Protein AF-A0A8T8S8Y5-F1 (afdb_monomer_lite)

Structure (mmCIF, N/CA/C/O backbone):
data_AF-A0A8T8S8Y5-F1
#
_entry.id   AF-A0A8T8S8Y5-F1
#
loop_
_atom_site.group_PDB
_atom_site.id
_atom_site.type_symbol
_atom_site.label_atom_id
_atom_site.label_alt_id
_atom_site.label_comp_id
_atom_site.label_asym_id
_atom_site.label_entity_id
_atom_site.label_seq_id
_atom_site.pdbx_PDB_ins_code
_atom_site.Cartn_x
_atom_site.Cartn_y
_atom_site.Cartn_z
_atom_site.occupancy
_atom_site.B_iso_or_equiv
_atom_site.auth_seq_id
_atom_site.auth_comp_id
_atom_site.auth_asym_id
_atom_site.auth_atom_id
_atom_site.pdbx_PDB_model_num
ATOM 1 N N . MET A 1 1 ? -6.255 -3.798 24.786 1.00 44.12 1 MET A N 1
ATOM 2 C CA . MET A 1 1 ? -5.249 -2.885 24.211 1.00 44.12 1 MET A CA 1
ATOM 3 C C . MET A 1 1 ? -5.581 -2.741 22.744 1.00 44.12 1 MET A C 1
ATOM 5 O O . MET A 1 1 ? -5.754 -3.775 22.108 1.00 44.12 1 MET A O 1
ATOM 9 N N . ALA A 1 2 ? -5.745 -1.518 22.240 1.00 53.91 2 ALA A N 1
ATOM 10 C CA . ALA A 1 2 ? -5.851 -1.301 20.801 1.00 53.91 2 ALA A CA 1
ATOM 11 C C . ALA A 1 2 ? -4.566 -1.832 20.146 1.00 53.91 2 ALA A C 1
ATOM 13 O O . ALA A 1 2 ? -3.467 -1.593 20.657 1.00 53.91 2 ALA A O 1
ATOM 14 N N . LYS A 1 3 ? -4.690 -2.631 19.083 1.00 60.75 3 LYS A N 1
ATOM 15 C CA . LYS A 1 3 ? -3.527 -2.957 18.253 1.00 60.75 3 LYS A CA 1
ATOM 16 C C . LYS A 1 3 ? -3.087 -1.651 17.591 1.00 60.75 3 LYS A C 1
ATOM 18 O O . LYS A 1 3 ? -3.943 -0.932 17.092 1.00 60.75 3 LYS A O 1
ATOM 23 N N . LYS A 1 4 ? -1.782 -1.363 17.571 1.00 81.12 4 LYS A N 1
ATOM 24 C CA . LYS A 1 4 ? -1.243 -0.279 16.735 1.00 81.12 4 LYS A CA 1
ATOM 25 C C . LYS A 1 4 ? -1.718 -0.462 15.292 1.00 81.12 4 LYS A C 1
ATOM 27 O O . LYS A 1 4 ? -1.727 -1.602 14.820 1.00 81.12 4 LYS A O 1
ATOM 32 N N . ILE A 1 5 ? -2.073 0.627 14.617 1.00 83.69 5 ILE A N 1
ATOM 33 C CA . ILE A 1 5 ? -2.592 0.604 13.244 1.00 83.69 5 ILE A CA 1
ATOM 34 C C . ILE A 1 5 ? -1.634 -0.092 12.263 1.00 83.69 5 ILE A C 1
ATOM 36 O O . ILE A 1 5 ? -2.069 -0.868 11.418 1.00 83.69 5 ILE A O 1
ATOM 40 N N . GLU A 1 6 ? -0.325 0.060 12.476 1.00 84.50 6 GLU A N 1
ATOM 41 C CA . GLU A 1 6 ? 0.754 -0.614 11.735 1.00 84.50 6 GLU A CA 1
ATOM 42 C C . GLU A 1 6 ? 0.632 -2.148 11.726 1.00 84.50 6 GLU A C 1
ATOM 44 O O . GLU A 1 6 ? 1.067 -2.799 10.783 1.00 84.50 6 GLU A O 1
ATOM 49 N N . ASN A 1 7 ? 0.037 -2.739 12.771 1.00 87.94 7 ASN A N 1
ATOM 50 C CA . ASN A 1 7 ? -0.171 -4.188 12.880 1.00 87.94 7 ASN A CA 1
ATOM 51 C C . ASN A 1 7 ? -1.494 -4.656 12.258 1.00 87.94 7 ASN A C 1
ATOM 53 O O . ASN A 1 7 ? -1.802 -5.847 12.315 1.00 87.94 7 ASN A O 1
ATOM 57 N N . ARG A 1 8 ? -2.327 -3.723 11.789 1.00 90.88 8 ARG A N 1
ATOM 58 C CA . ARG A 1 8 ? -3.622 -3.999 11.152 1.00 90.88 8 ARG A CA 1
ATOM 59 C C . ARG A 1 8 ? -3.588 -3.695 9.659 1.00 90.88 8 ARG A C 1
ATOM 61 O O . ARG A 1 8 ? -4.409 -4.250 8.941 1.00 90.88 8 ARG A O 1
ATOM 68 N N . ILE A 1 9 ? -2.677 -2.826 9.217 1.00 92.44 9 ILE A N 1
ATOM 69 C CA . ILE A 1 9 ? -2.495 -2.460 7.813 1.00 92.44 9 ILE A CA 1
ATOM 70 C C . ILE A 1 9 ? -1.500 -3.405 7.139 1.00 92.44 9 ILE A C 1
ATOM 72 O O . ILE A 1 9 ? -0.405 -3.648 7.644 1.00 92.44 9 ILE A O 1
ATOM 76 N N . GLU A 1 10 ? -1.877 -3.882 5.959 1.00 95.00 10 GLU A N 1
ATOM 77 C CA . GLU A 1 10 ? -1.054 -4.721 5.093 1.00 95.00 10 GLU A CA 1
ATOM 78 C C . GLU A 1 10 ? -1.075 -4.182 3.659 1.00 95.00 10 GLU A C 1
ATOM 80 O O . GLU A 1 10 ? -2.091 -3.662 3.186 1.00 95.00 10 GLU A O 1
ATOM 85 N N . ILE A 1 11 ? 0.047 -4.339 2.955 1.00 95.00 11 ILE A N 1
ATOM 86 C CA . ILE A 1 11 ? 0.134 -4.117 1.512 1.00 95.00 11 ILE A CA 1
ATOM 87 C C . ILE A 1 11 ? 0.064 -5.479 0.831 1.00 95.00 11 ILE A C 1
ATOM 89 O O . ILE A 1 11 ? 0.815 -6.392 1.155 1.00 95.00 11 ILE A O 1
ATOM 93 N N . THR A 1 12 ? -0.881 -5.621 -0.090 1.00 95.69 12 THR A N 1
ATOM 94 C CA . THR A 1 12 ? -1.199 -6.879 -0.775 1.00 95.69 12 THR A CA 1
ATOM 95 C C . THR A 1 12 ? -1.238 -6.665 -2.282 1.00 95.69 12 THR A C 1
ATOM 97 O O . THR A 1 12 ? -1.362 -5.531 -2.750 1.00 95.69 12 THR A O 1
ATOM 100 N N . ASP A 1 13 ? -1.113 -7.750 -3.051 1.00 94.19 13 ASP A N 1
ATOM 101 C CA . ASP A 1 13 ? -1.141 -7.735 -4.522 1.00 94.19 13 ASP A CA 1
ATOM 102 C C . ASP A 1 13 ? -0.165 -6.721 -5.158 1.00 94.19 13 ASP A C 1
ATOM 104 O O . ASP A 1 13 ? -0.424 -6.191 -6.242 1.00 94.19 13 ASP A O 1
ATOM 108 N N . ALA A 1 14 ? 0.944 -6.432 -4.469 1.00 94.00 14 ALA A N 1
ATOM 109 C CA . ALA A 1 14 ? 1.940 -5.476 -4.920 1.00 94.00 14 ALA A CA 1
ATOM 110 C C . ALA A 1 14 ? 2.677 -6.012 -6.154 1.00 94.00 14 ALA A C 1
ATOM 112 O O . ALA A 1 14 ? 3.112 -7.165 -6.181 1.00 94.00 14 ALA A O 1
ATOM 113 N N . LYS A 1 15 ? 2.807 -5.181 -7.189 1.00 94.12 15 LYS A N 1
ATOM 114 C CA . LYS A 1 15 ? 3.523 -5.535 -8.419 1.00 94.12 15 LYS A CA 1
ATOM 115 C C . LYS A 1 15 ? 4.084 -4.308 -9.121 1.00 94.12 15 LYS A C 1
ATOM 117 O O . LYS A 1 15 ? 3.404 -3.284 -9.221 1.00 94.12 15 LYS A O 1
ATOM 122 N N . PHE A 1 16 ? 5.284 -4.448 -9.675 1.00 92.19 16 PHE A N 1
ATOM 123 C CA . PHE A 1 16 ? 5.812 -3.475 -10.624 1.00 92.19 16 PHE A CA 1
ATOM 124 C C . PHE A 1 16 ? 5.016 -3.536 -11.928 1.00 92.19 16 PHE A C 1
ATOM 126 O O . PHE A 1 16 ? 4.696 -4.614 -12.436 1.00 92.19 16 PHE A O 1
ATOM 133 N N . VAL A 1 17 ? 4.673 -2.365 -12.444 1.00 88.38 17 VAL A N 1
ATOM 134 C CA . VAL A 1 17 ? 3.991 -2.178 -13.715 1.00 88.38 17 VAL A CA 1
ATOM 135 C C . VAL A 1 17 ? 4.870 -1.266 -14.558 1.00 88.38 17 VAL A C 1
ATOM 137 O O . VAL A 1 17 ? 5.124 -0.113 -14.214 1.00 88.38 17 VAL A O 1
ATOM 140 N N . GLU A 1 18 ? 5.362 -1.832 -15.652 1.00 75.44 18 GLU A N 1
ATOM 141 C CA . GLU A 1 18 ? 6.188 -1.146 -16.638 1.00 75.44 18 GLU A CA 1
ATOM 142 C C . GLU A 1 18 ? 5.270 -0.797 -17.824 1.00 75.44 18 GLU A C 1
ATOM 144 O O . GLU A 1 18 ? 5.002 -1.640 -18.684 1.00 75.44 18 GLU A O 1
ATOM 149 N N . ASP A 1 19 ? 4.699 0.412 -17.816 1.00 74.62 19 ASP A N 1
ATOM 150 C CA . ASP A 1 19 ? 3.940 0.981 -18.939 1.00 74.62 19 ASP A CA 1
ATOM 151 C C . ASP A 1 19 ? 4.588 2.291 -19.441 1.00 74.62 19 ASP A C 1
ATOM 153 O O . ASP A 1 19 ? 5.812 2.367 -19.539 1.00 74.62 19 ASP A O 1
ATOM 157 N N . ASP A 1 20 ? 3.804 3.316 -19.791 1.00 76.69 20 ASP A N 1
ATOM 158 C CA . ASP A 1 20 ? 4.320 4.641 -20.150 1.00 76.69 20 ASP A CA 1
ATOM 159 C C . ASP A 1 20 ? 4.995 5.362 -18.957 1.00 76.69 20 ASP A C 1
ATOM 161 O O . ASP A 1 20 ? 5.681 6.370 -19.148 1.00 76.69 20 ASP A O 1
ATOM 165 N N . SER A 1 21 ? 4.808 4.895 -17.715 1.00 79.56 21 SER A N 1
ATOM 166 C CA . SER A 1 21 ? 5.467 5.416 -16.510 1.00 79.56 21 SER A CA 1
ATOM 167 C C . SER A 1 21 ? 5.679 4.315 -15.471 1.00 79.56 21 SER A C 1
ATOM 169 O O . SER A 1 21 ? 4.733 3.651 -15.060 1.00 79.56 21 SER A O 1
ATOM 171 N N . ASN A 1 22 ? 6.910 4.142 -14.985 1.00 88.12 22 ASN A N 1
ATOM 172 C CA . ASN A 1 22 ? 7.206 3.118 -13.984 1.00 88.12 22 ASN A CA 1
ATOM 173 C C . ASN A 1 22 ? 6.408 3.364 -12.696 1.00 88.12 22 ASN A C 1
ATOM 175 O O . ASN A 1 22 ? 6.522 4.414 -12.056 1.00 88.12 22 ASN A O 1
ATOM 179 N N . HIS A 1 23 ? 5.613 2.375 -12.295 1.00 90.25 23 HIS A N 1
ATOM 180 C CA . HIS A 1 23 ? 4.846 2.443 -11.059 1.00 90.25 23 HIS A CA 1
ATOM 181 C C . HIS A 1 23 ? 4.729 1.080 -10.379 1.00 90.25 23 HIS A C 1
ATOM 183 O O . HIS A 1 23 ? 4.883 0.023 -10.992 1.00 90.25 23 HIS A O 1
ATOM 189 N N . ILE A 1 24 ? 4.432 1.102 -9.085 1.00 90.88 24 ILE A N 1
ATOM 190 C CA . ILE A 1 24 ? 4.010 -0.063 -8.317 1.00 90.88 24 ILE A CA 1
ATOM 191 C C . ILE A 1 24 ? 2.508 0.031 -8.073 1.00 90.88 24 ILE A C 1
ATOM 193 O O . ILE A 1 24 ? 2.027 1.003 -7.500 1.00 90.88 24 ILE A O 1
ATOM 197 N N . ALA A 1 25 ? 1.753 -0.974 -8.508 1.00 92.44 25 ALA A N 1
ATOM 198 C CA . ALA A 1 25 ? 0.333 -1.102 -8.192 1.00 92.44 25 ALA A CA 1
ATOM 199 C C . ALA A 1 25 ? 0.164 -2.001 -6.966 1.00 92.44 25 ALA A C 1
ATOM 201 O O . ALA A 1 25 ? 0.819 -3.040 -6.885 1.00 92.44 25 ALA A O 1
ATOM 202 N N . PHE A 1 26 ? -0.713 -1.627 -6.032 1.00 93.62 26 PHE A N 1
ATOM 203 C CA . PHE A 1 26 ? -0.911 -2.373 -4.790 1.00 93.62 26 PHE A CA 1
ATOM 204 C C . PHE A 1 26 ? -2.300 -2.163 -4.168 1.00 93.62 26 PHE A C 1
ATOM 206 O O . PHE A 1 26 ? -3.047 -1.233 -4.487 1.00 93.62 26 PHE A O 1
ATOM 213 N N . ALA A 1 27 ? -2.651 -3.059 -3.251 1.00 94.94 27 ALA A N 1
ATOM 214 C CA . ALA A 1 27 ? -3.856 -3.008 -2.442 1.00 94.94 27 ALA A CA 1
ATOM 215 C C . ALA A 1 27 ? -3.507 -2.765 -0.968 1.00 94.94 27 ALA A C 1
ATOM 217 O O . ALA A 1 27 ? -2.589 -3.377 -0.428 1.00 94.94 27 ALA A O 1
ATOM 218 N N . ILE A 1 28 ? -4.275 -1.900 -0.311 1.00 94.19 28 ILE A N 1
ATOM 219 C CA . ILE A 1 28 ? -4.191 -1.641 1.128 1.00 94.19 28 ILE A CA 1
ATOM 220 C C . ILE A 1 28 ? -5.281 -2.469 1.800 1.00 94.19 28 ILE A C 1
ATOM 222 O O . ILE A 1 28 ? -6.469 -2.303 1.495 1.00 94.19 28 ILE A O 1
ATOM 226 N N . ALA A 1 29 ? -4.883 -3.359 2.702 1.00 95.19 29 ALA A N 1
ATOM 227 C CA . ALA A 1 29 ? -5.779 -4.185 3.493 1.00 95.19 29 ALA A CA 1
ATOM 228 C C . ALA A 1 29 ? -5.742 -3.794 4.972 1.00 95.19 29 ALA A C 1
ATOM 230 O O . ALA A 1 29 ? -4.700 -3.414 5.496 1.00 95.19 29 ALA A O 1
ATOM 231 N N . VAL A 1 30 ? -6.892 -3.900 5.636 1.00 93.88 30 VAL A N 1
ATOM 232 C CA . VAL A 1 30 ? -7.061 -3.720 7.079 1.00 93.88 30 VAL A CA 1
ATOM 233 C C . VAL A 1 30 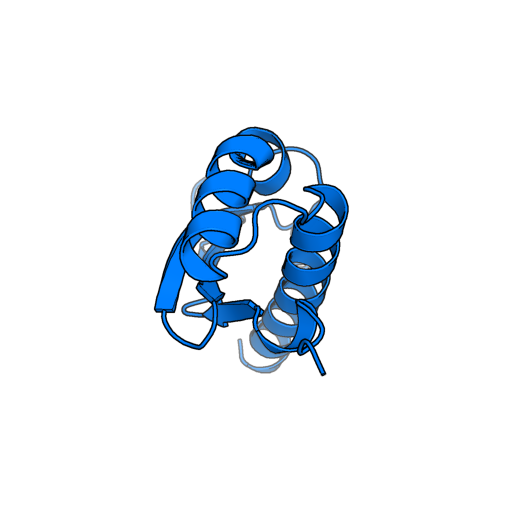? -7.622 -5.015 7.656 1.00 93.88 30 VAL A C 1
ATOM 235 O O . VAL A 1 30 ? -8.684 -5.464 7.227 1.00 93.88 30 VAL A O 1
ATOM 238 N N . ASP A 1 31 ? -6.902 -5.636 8.593 1.00 92.38 31 ASP A N 1
ATOM 239 C CA . ASP A 1 31 ? -7.237 -6.948 9.174 1.00 92.38 31 ASP A CA 1
ATOM 240 C C . ASP A 1 31 ? -7.589 -8.008 8.101 1.00 92.38 31 ASP A C 1
ATOM 242 O O . ASP A 1 31 ? -8.541 -8.780 8.237 1.00 92.38 31 ASP A O 1
ATOM 246 N N . GLY A 1 32 ? -6.827 -8.023 7.001 1.00 91.88 32 GLY A N 1
ATOM 247 C CA . GLY A 1 32 ? -7.000 -8.953 5.881 1.00 91.88 32 GLY A CA 1
ATOM 248 C C . GLY A 1 32 ? -8.115 -8.597 4.887 1.00 91.88 32 GLY A C 1
ATOM 249 O O . GLY A 1 32 ? -8.340 -9.343 3.934 1.00 91.88 32 GLY A O 1
ATOM 250 N N . VAL A 1 33 ? -8.815 -7.471 5.061 1.00 94.00 33 VAL A N 1
ATOM 251 C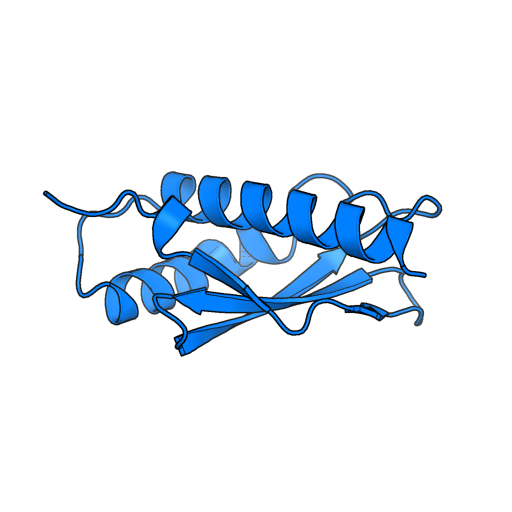 CA . VAL A 1 33 ? -9.839 -6.988 4.120 1.00 94.00 33 VAL A CA 1
ATOM 252 C C . VAL A 1 33 ? -9.283 -5.835 3.297 1.00 94.00 33 VAL A C 1
ATOM 254 O O . VAL A 1 33 ? -8.882 -4.821 3.854 1.00 94.00 33 VAL A O 1
ATOM 257 N N . VAL A 1 34 ? -9.292 -5.948 1.966 1.00 94.38 34 VAL A N 1
ATOM 258 C CA . VAL A 1 34 ? -8.839 -4.852 1.095 1.00 94.38 34 VAL A CA 1
ATOM 259 C C . VAL A 1 34 ? -9.817 -3.680 1.151 1.00 94.38 34 VAL A C 1
ATOM 261 O O . VAL A 1 34 ? -10.971 -3.819 0.744 1.00 94.38 34 VAL A O 1
ATOM 264 N N . VAL A 1 35 ? -9.327 -2.521 1.586 1.00 93.06 35 VAL A N 1
ATOM 265 C CA . VAL A 1 35 ? -10.112 -1.285 1.744 1.00 93.06 35 VAL A CA 1
ATOM 266 C C . VAL A 1 35 ? -9.854 -0.280 0.626 1.00 93.06 35 VAL A C 1
ATOM 268 O O . VAL A 1 35 ? -10.727 0.519 0.298 1.00 93.06 35 VAL A O 1
ATOM 271 N N . HIS A 1 36 ? -8.672 -0.325 0.011 1.00 91.75 36 HIS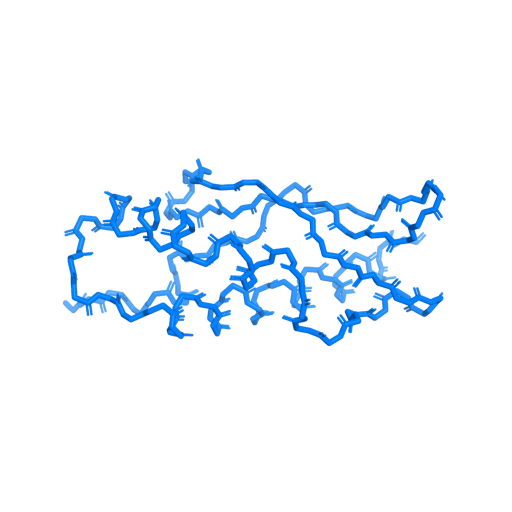 A N 1
ATOM 272 C CA . HIS A 1 36 ? -8.283 0.619 -1.030 1.00 91.75 36 HIS A CA 1
ATOM 273 C C . HIS A 1 36 ? -7.294 -0.019 -2.009 1.00 91.75 36 HIS A C 1
ATOM 275 O O . HIS A 1 36 ? -6.556 -0.937 -1.656 1.00 91.75 36 HIS A O 1
ATOM 281 N N . ARG A 1 37 ? -7.285 0.453 -3.255 1.00 91.31 37 ARG A N 1
ATOM 282 C CA . ARG A 1 37 ? -6.321 0.054 -4.288 1.00 91.31 37 ARG A CA 1
ATOM 283 C C . ARG A 1 37 ? -5.794 1.300 -4.952 1.00 91.31 37 ARG A C 1
ATOM 285 O O . ARG A 1 37 ? -6.580 2.177 -5.296 1.00 91.31 37 ARG A O 1
ATOM 292 N N . THR A 1 38 ? -4.488 1.351 -5.132 1.00 90.50 38 THR A N 1
ATOM 293 C CA . THR A 1 38 ? -3.825 2.510 -5.709 1.00 90.50 38 THR A CA 1
ATOM 294 C C . THR A 1 38 ? -2.510 2.084 -6.354 1.00 90.50 38 THR A C 1
ATOM 296 O O . THR A 1 38 ? -2.204 0.892 -6.464 1.00 90.50 38 THR A O 1
ATOM 299 N N . LEU A 1 39 ? -1.760 3.062 -6.830 1.00 90.31 39 LEU A N 1
ATOM 300 C CA . LEU A 1 39 ? -0.417 2.895 -7.348 1.00 90.31 39 LEU A CA 1
ATOM 301 C C . LEU A 1 39 ? 0.480 3.995 -6.799 1.00 90.31 39 LEU A C 1
ATOM 303 O O . LEU A 1 39 ? -0.021 5.029 -6.376 1.00 90.31 39 LEU A O 1
ATOM 307 N N . GLU A 1 40 ? 1.789 3.786 -6.832 1.00 88.38 40 GLU A N 1
ATOM 308 C CA . GLU A 1 40 ? 2.774 4.839 -6.601 1.00 88.38 40 GLU A CA 1
ATOM 309 C C . GLU A 1 40 ? 3.881 4.801 -7.639 1.00 88.38 40 GLU A C 1
ATOM 311 O O . GLU A 1 40 ? 4.172 3.759 -8.224 1.00 88.38 40 GLU A O 1
ATOM 316 N N . TRP A 1 41 ? 4.480 5.960 -7.889 1.00 88.81 41 TRP A N 1
ATOM 317 C CA . TRP A 1 41 ? 5.528 6.091 -8.894 1.00 88.81 41 TRP A CA 1
ATOM 318 C C . TRP A 1 41 ? 6.848 5.559 -8.357 1.00 88.81 41 TRP A C 1
ATOM 320 O O . TRP A 1 41 ? 7.187 5.762 -7.188 1.00 88.81 41 TRP A O 1
ATOM 330 N N . ILE A 1 42 ? 7.595 4.899 -9.235 1.00 88.56 42 ILE A N 1
ATOM 331 C CA . ILE A 1 42 ? 8.936 4.405 -8.937 1.00 88.56 42 ILE A CA 1
ATOM 332 C C . ILE A 1 42 ? 9.927 4.927 -9.973 1.00 88.56 42 ILE A C 1
ATOM 334 O O . ILE A 1 42 ? 9.548 5.242 -11.103 1.00 88.56 42 ILE A O 1
ATOM 338 N N . ASP A 1 43 ? 11.190 5.047 -9.586 1.00 88.50 43 ASP A N 1
ATOM 339 C CA . ASP A 1 43 ? 12.257 5.455 -10.494 1.00 88.50 43 ASP A CA 1
ATOM 340 C C . ASP A 1 43 ? 12.839 4.263 -11.275 1.00 88.50 43 ASP A C 1
ATOM 342 O O . ASP A 1 43 ? 12.297 3.153 -11.279 1.00 88.50 43 ASP A O 1
ATOM 346 N N . GLU A 1 44 ? 13.924 4.507 -12.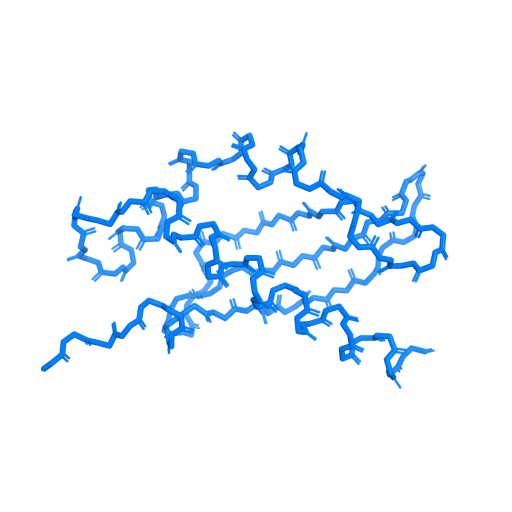010 1.00 86.38 44 GLU A N 1
ATOM 347 C CA . GLU A 1 44 ? 14.615 3.481 -12.800 1.00 86.38 44 GLU A CA 1
ATOM 348 C C . GLU A 1 44 ? 15.230 2.374 -11.924 1.00 86.38 44 GLU A C 1
ATOM 350 O O . GLU A 1 44 ? 15.349 1.237 -12.381 1.00 86.38 44 GLU A O 1
ATOM 355 N N . ASP A 1 45 ? 15.534 2.675 -10.658 1.00 88.56 45 ASP A N 1
ATOM 356 C CA . ASP A 1 45 ? 16.049 1.736 -9.656 1.00 88.56 45 ASP A CA 1
ATOM 357 C C . ASP A 1 45 ? 14.913 1.078 -8.841 1.00 88.56 45 ASP A C 1
ATOM 359 O O . ASP A 1 45 ? 15.147 0.359 -7.861 1.00 88.56 45 ASP A O 1
ATOM 363 N N . ARG A 1 46 ? 13.658 1.286 -9.270 1.00 85.81 46 ARG A N 1
ATOM 364 C CA . ARG A 1 46 ? 12.424 0.821 -8.621 1.00 85.81 46 ARG A CA 1
ATOM 365 C C . ARG A 1 46 ? 12.254 1.350 -7.191 1.00 85.81 46 ARG A C 1
ATOM 367 O O . ARG A 1 46 ? 11.522 0.749 -6.405 1.00 85.81 46 ARG A O 1
ATOM 374 N N . ASP A 1 47 ? 12.915 2.450 -6.838 1.00 88.50 47 ASP A N 1
ATOM 375 C CA . ASP A 1 47 ? 12.702 3.156 -5.576 1.00 88.50 47 ASP A CA 1
ATOM 376 C C . ASP A 1 47 ? 11.452 4.033 -5.650 1.00 88.50 47 ASP A C 1
ATOM 378 O O . ASP A 1 47 ? 11.122 4.588 -6.699 1.00 88.50 47 ASP A O 1
ATOM 382 N N . LEU A 1 48 ? 10.736 4.169 -4.527 1.00 86.50 48 LEU A N 1
ATOM 383 C CA . LEU A 1 48 ? 9.565 5.044 -4.450 1.00 86.50 48 LEU A CA 1
ATOM 384 C C . LEU A 1 48 ? 9.972 6.496 -4.729 1.00 86.50 48 LEU A C 1
ATOM 386 O O . LEU A 1 48 ? 10.748 7.101 -3.982 1.00 86.50 48 LEU A O 1
ATOM 390 N N . VAL A 1 49 ? 9.365 7.099 -5.750 1.00 83.31 49 VAL A N 1
ATOM 391 C CA . VAL A 1 49 ? 9.540 8.519 -6.062 1.00 83.31 49 VAL A CA 1
ATOM 392 C C . VAL A 1 49 ? 8.732 9.318 -5.039 1.00 83.31 49 VAL A C 1
ATOM 394 O O . VAL A 1 49 ? 7.535 9.520 -5.198 1.00 83.31 49 VAL A O 1
ATOM 397 N N . SER A 1 50 ? 9.392 9.704 -3.942 1.00 64.88 50 SER A N 1
ATOM 398 C CA . SER A 1 50 ? 8.949 10.635 -2.888 1.00 64.88 50 SER A CA 1
ATOM 399 C C . SER A 1 50 ? 7.480 11.110 -2.954 1.00 64.88 50 SER A C 1
ATOM 401 O O . SER A 1 50 ? 7.169 12.065 -3.661 1.00 64.88 50 SER A O 1
ATOM 403 N N . LYS A 1 51 ? 6.642 10.522 -2.088 1.00 56.00 51 LYS A N 1
ATOM 404 C CA . LYS A 1 51 ? 5.418 11.021 -1.412 1.00 56.00 51 LYS A CA 1
ATOM 405 C C . LYS A 1 51 ? 4.318 11.804 -2.163 1.00 56.00 51 LYS A C 1
ATOM 407 O O . LYS A 1 51 ? 3.260 11.916 -1.569 1.00 56.00 51 LYS A O 1
ATOM 412 N N . ASP A 1 52 ? 4.457 12.339 -3.371 1.00 53.44 52 ASP A N 1
ATOM 413 C CA . ASP A 1 52 ? 3.630 13.499 -3.777 1.00 53.44 52 ASP A CA 1
ATOM 414 C C . ASP A 1 52 ? 2.623 13.281 -4.916 1.00 53.44 52 ASP A C 1
ATOM 416 O O . ASP A 1 52 ? 2.399 14.172 -5.733 1.00 53.44 52 ASP A O 1
ATOM 420 N N . SER A 1 53 ? 1.958 12.127 -5.014 1.00 59.44 53 SER A N 1
ATOM 421 C CA . SER A 1 53 ? 0.752 12.138 -5.855 1.00 59.44 53 SER A CA 1
ATOM 422 C C . SER A 1 53 ? -0.361 11.211 -5.417 1.00 59.44 53 SER A C 1
ATOM 424 O O . SER A 1 53 ? -1.411 11.708 -5.032 1.00 59.44 53 SER A O 1
ATOM 426 N N . HIS A 1 54 ? -0.226 9.894 -5.463 1.00 68.12 54 HIS A N 1
ATOM 427 C CA . HIS A 1 54 ? -1.439 9.070 -5.472 1.00 68.12 54 HIS A CA 1
ATOM 428 C C . HIS A 1 54 ? -2.013 8.815 -4.076 1.00 68.12 54 HIS A C 1
ATOM 430 O O . HIS A 1 54 ? -3.211 9.019 -3.871 1.00 68.12 54 HIS A O 1
ATOM 436 N N . LEU A 1 55 ? -1.182 8.451 -3.099 1.00 70.69 55 LEU A N 1
ATOM 437 C CA . LEU A 1 55 ? -1.591 8.241 -1.708 1.00 70.69 55 LEU A CA 1
ATOM 438 C C . LEU A 1 55 ? -1.995 9.544 -1.019 1.00 70.69 55 LEU A C 1
ATOM 440 O O . LEU A 1 55 ? -2.994 9.562 -0.301 1.00 70.69 55 LEU A O 1
ATOM 444 N N . ILE A 1 56 ? -1.268 10.641 -1.260 1.00 65.50 56 ILE A N 1
ATOM 445 C CA . ILE A 1 56 ? -1.602 11.947 -0.675 1.00 65.50 56 ILE A CA 1
ATOM 446 C C . ILE A 1 56 ? -2.868 12.529 -1.318 1.00 65.50 56 ILE A C 1
ATOM 448 O O . ILE A 1 56 ? -3.760 12.964 -0.589 1.00 65.50 56 ILE A O 1
ATOM 452 N N . ASN A 1 57 ? -3.020 12.474 -2.650 1.00 66.69 57 ASN A N 1
ATOM 453 C CA . ASN A 1 57 ? -4.240 12.975 -3.303 1.00 66.69 57 ASN A CA 1
ATOM 454 C C . ASN A 1 57 ? -5.472 12.122 -2.973 1.00 66.69 57 ASN A C 1
ATOM 456 O O . ASN A 1 57 ? -6.580 12.650 -2.921 1.00 66.69 57 ASN A O 1
ATOM 460 N N . SER A 1 58 ? -5.283 10.829 -2.699 1.00 66.62 58 SER A N 1
ATOM 461 C CA . SER A 1 58 ? -6.350 9.932 -2.234 1.00 66.62 58 SER A CA 1
ATOM 462 C C . SER A 1 58 ? -6.522 9.955 -0.712 1.00 66.62 58 SER A C 1
ATOM 464 O O . SER A 1 58 ? -7.330 9.194 -0.184 1.00 66.62 58 SER A O 1
ATOM 466 N N . GLY A 1 59 ? -5.789 10.808 0.015 1.00 65.81 59 GLY A N 1
ATOM 467 C CA . GLY A 1 59 ? -5.680 10.762 1.474 1.00 65.81 59 GLY A CA 1
ATOM 468 C C . GLY A 1 59 ? -7.022 10.856 2.202 1.00 65.81 59 GLY A C 1
ATOM 469 O O . GLY A 1 59 ? -7.217 10.181 3.209 1.00 65.81 59 GLY A O 1
ATOM 470 N N . SER A 1 60 ? -7.989 11.618 1.675 1.00 72.69 60 SER A N 1
ATOM 471 C CA . SER A 1 60 ? -9.343 11.696 2.248 1.00 72.69 60 SER A CA 1
ATOM 472 C C . SER A 1 60 ? -10.147 10.406 2.074 1.00 72.69 60 SER A C 1
ATOM 474 O O . SER A 1 60 ? -10.852 9.992 2.994 1.00 72.69 60 SER A O 1
ATOM 476 N N . ASP A 1 61 ? -10.031 9.766 0.912 1.00 83.81 61 ASP A N 1
ATOM 477 C CA . ASP A 1 61 ? -10.757 8.538 0.581 1.00 83.81 61 ASP A CA 1
ATOM 478 C C . ASP A 1 61 ? -10.129 7.336 1.284 1.00 83.81 61 ASP A C 1
ATOM 480 O O . ASP A 1 61 ? -10.836 6.491 1.833 1.00 83.81 61 ASP A O 1
ATOM 484 N N . LEU A 1 62 ? -8.796 7.310 1.342 1.00 84.75 62 LEU A N 1
ATOM 485 C CA . LEU A 1 62 ? -8.033 6.343 2.112 1.00 84.75 62 LEU A CA 1
ATOM 486 C C . LEU A 1 62 ? -8.344 6.461 3.605 1.00 84.75 62 LEU A C 1
ATOM 488 O O . LEU A 1 62 ? -8.636 5.442 4.229 1.00 84.75 62 LEU A O 1
ATOM 492 N N . LYS A 1 63 ? -8.353 7.685 4.164 1.00 87.69 63 LYS A N 1
ATOM 493 C CA . LYS A 1 63 ? -8.744 7.913 5.563 1.00 87.69 63 LYS A CA 1
ATOM 494 C C . LYS A 1 63 ? -10.098 7.290 5.827 1.00 87.69 63 LYS A C 1
ATOM 496 O O . LYS A 1 63 ? -10.211 6.453 6.711 1.00 87.69 63 LYS A O 1
ATOM 501 N N . LYS A 1 64 ? -11.095 7.668 5.025 1.00 88.19 64 LYS A N 1
ATOM 502 C CA . LYS A 1 64 ? -12.467 7.198 5.183 1.00 88.19 64 LYS A CA 1
ATOM 503 C C . LYS A 1 64 ? -12.552 5.671 5.127 1.00 88.19 64 LYS A C 1
ATOM 505 O O . LYS A 1 64 ? -13.149 5.071 6.015 1.00 88.19 64 LYS A O 1
ATOM 510 N N . ALA A 1 65 ? -11.932 5.046 4.127 1.00 89.12 65 ALA A N 1
ATOM 511 C CA . ALA A 1 65 ? -11.956 3.594 3.963 1.00 89.12 65 ALA A CA 1
ATOM 512 C C . ALA A 1 65 ? -11.301 2.861 5.147 1.00 89.12 65 ALA A C 1
ATOM 514 O O . ALA A 1 65 ? -11.812 1.844 5.616 1.00 89.12 65 ALA A O 1
ATOM 515 N N . VAL A 1 66 ? -10.191 3.394 5.663 1.00 88.12 66 VAL A N 1
ATOM 516 C CA . VAL A 1 66 ? -9.473 2.823 6.808 1.00 88.12 66 VAL A CA 1
ATOM 517 C C . VAL A 1 66 ? -10.241 3.044 8.114 1.00 88.12 66 VAL A C 1
ATOM 519 O O . VAL A 1 66 ? -10.411 2.089 8.866 1.00 88.12 66 VAL A O 1
ATOM 522 N N . THR A 1 67 ? -10.772 4.242 8.375 1.00 88.88 67 THR A N 1
ATOM 523 C CA . THR A 1 67 ? -11.580 4.520 9.579 1.00 88.88 67 THR A CA 1
ATOM 524 C C . THR A 1 67 ? -12.857 3.681 9.610 1.00 88.88 67 THR A C 1
ATOM 526 O O . THR A 1 67 ? -13.207 3.133 10.654 1.00 88.88 67 THR A O 1
ATOM 529 N N . GLU A 1 68 ? -13.515 3.500 8.457 1.00 89.19 68 GLU A N 1
ATOM 530 C CA . GLU A 1 68 ? -14.692 2.629 8.330 1.00 89.19 68 GLU A CA 1
ATOM 531 C C . GLU A 1 68 ? -14.345 1.162 8.624 1.00 89.19 68 GLU A C 1
ATOM 533 O O . GLU A 1 68 ? -15.082 0.487 9.342 1.00 89.19 68 GLU A O 1
ATOM 538 N N . ALA A 1 69 ? -13.210 0.667 8.122 1.00 88.44 69 ALA A N 1
ATOM 539 C CA . ALA A 1 69 ? -12.775 -0.709 8.362 1.00 88.44 69 ALA A CA 1
ATOM 540 C C . ALA A 1 69 ? -12.305 -0.955 9.804 1.00 88.44 69 ALA A C 1
ATOM 542 O O . ALA A 1 69 ? -12.541 -2.029 10.360 1.00 88.44 69 ALA A O 1
ATOM 543 N N . LEU A 1 70 ? -11.657 0.033 10.424 1.00 85.88 70 LEU A N 1
ATOM 544 C CA . LEU A 1 70 ? -11.208 -0.044 11.814 1.00 85.88 70 LEU A CA 1
ATOM 545 C C . LEU A 1 70 ? -12.360 0.176 12.805 1.00 85.88 70 LEU A C 1
ATOM 547 O O . LEU A 1 70 ? -12.239 -0.254 13.953 1.00 85.88 70 LEU A O 1
ATOM 551 N N . ASN A 1 71 ? -13.475 0.763 12.348 1.00 85.25 71 ASN A N 1
ATOM 552 C CA . ASN A 1 71 ? -14.577 1.255 13.175 1.00 85.25 71 ASN A CA 1
ATOM 553 C C . ASN A 1 71 ? -14.067 2.228 14.259 1.00 85.25 71 ASN A C 1
ATOM 555 O O . ASN A 1 71 ? -14.441 2.135 15.430 1.00 85.25 71 ASN A O 1
ATOM 559 N N . GLU A 1 72 ? -13.158 3.117 13.851 1.00 80.88 72 GLU A N 1
ATOM 560 C CA . GLU A 1 72 ? -12.457 4.087 14.694 1.00 80.88 72 GLU A CA 1
ATOM 561 C C . GLU A 1 72 ? -12.479 5.463 14.010 1.00 80.88 72 GLU A C 1
ATOM 563 O O . GLU A 1 72 ? -11.942 5.624 12.916 1.00 80.88 72 GLU A O 1
ATOM 568 N N . ASP A 1 73 ? -13.088 6.458 14.662 1.00 73.00 73 ASP A N 1
ATOM 569 C CA . ASP A 1 73 ? -13.259 7.811 14.103 1.00 73.00 73 ASP A CA 1
ATOM 570 C C . ASP A 1 73 ? -12.092 8.766 14.435 1.00 73.00 73 ASP A C 1
ATOM 572 O O . ASP A 1 73 ? -11.994 9.852 13.865 1.00 73.00 73 ASP A O 1
ATOM 576 N N . GLU A 1 74 ? -11.205 8.382 15.360 1.00 78.75 74 GLU A N 1
ATOM 577 C CA . GLU A 1 74 ? -10.164 9.256 15.934 1.00 78.75 74 GLU A CA 1
ATOM 578 C C . GLU A 1 74 ? -8.769 9.067 15.312 1.00 78.75 74 GLU A C 1
ATOM 580 O O . GLU A 1 74 ? -7.779 9.552 15.854 1.00 78.75 74 GLU A O 1
ATOM 585 N N . ILE A 1 75 ? -8.665 8.372 14.177 1.00 83.19 75 ILE A N 1
ATOM 586 C CA . ILE A 1 75 ? -7.373 8.114 13.530 1.00 83.19 75 ILE A CA 1
ATOM 587 C C . ILE A 1 75 ? -6.999 9.282 12.617 1.00 83.19 75 ILE A C 1
ATOM 589 O O . ILE A 1 75 ? -7.766 9.692 11.735 1.00 83.19 75 ILE A O 1
ATOM 593 N N . GLU A 1 76 ? -5.789 9.802 12.800 1.00 87.06 76 GLU A N 1
ATOM 594 C CA . GLU A 1 76 ? -5.250 10.861 11.955 1.00 87.06 76 GLU A CA 1
ATOM 595 C C . GLU A 1 76 ? -4.781 10.325 10.599 1.00 87.06 76 GLU A C 1
ATOM 597 O O . GLU A 1 76 ? -4.267 9.214 10.481 1.00 87.06 76 GLU A O 1
ATOM 602 N N . VAL A 1 77 ? -4.946 11.139 9.549 1.00 84.31 77 VAL A N 1
ATOM 603 C CA . VAL A 1 77 ? -4.528 10.763 8.181 1.00 84.31 77 VAL A CA 1
ATOM 604 C C . VAL A 1 77 ? -3.036 10.463 8.138 1.00 84.31 77 VAL A C 1
ATOM 606 O O . VAL A 1 77 ? -2.628 9.505 7.490 1.00 84.31 77 VAL A O 1
ATOM 609 N N . ASP A 1 78 ? -2.241 11.255 8.853 1.00 84.75 78 ASP A N 1
ATOM 610 C CA . ASP A 1 78 ? -0.790 11.106 8.886 1.00 84.75 78 ASP A CA 1
ATOM 611 C C . ASP A 1 78 ? -0.376 9.753 9.476 1.00 84.75 78 ASP A C 1
ATOM 613 O O . ASP A 1 78 ? 0.521 9.116 8.938 1.00 84.75 78 ASP A O 1
ATOM 617 N N . GLU A 1 79 ? -1.084 9.253 10.495 1.00 87.81 79 GLU A N 1
ATOM 618 C CA . GLU A 1 79 ? -0.812 7.933 11.084 1.00 87.81 79 GLU A CA 1
ATOM 619 C C . GLU A 1 79 ? -1.100 6.801 10.082 1.00 87.81 79 GLU A C 1
ATOM 621 O O . GLU A 1 79 ? -0.331 5.845 9.959 1.00 87.81 79 GLU A O 1
ATOM 626 N N . ILE A 1 80 ? -2.185 6.932 9.309 1.00 88.38 80 ILE A N 1
ATOM 627 C CA . ILE A 1 80 ? -2.532 5.986 8.239 1.00 88.38 80 ILE A CA 1
ATOM 628 C C . ILE A 1 80 ? -1.468 6.020 7.144 1.00 88.38 80 ILE A C 1
ATOM 630 O O . ILE A 1 80 ? -1.004 4.969 6.704 1.00 88.38 80 ILE A O 1
ATOM 634 N N . LEU A 1 81 ? -1.077 7.217 6.702 1.00 87.44 81 LEU A N 1
ATOM 635 C CA . LEU A 1 81 ? -0.076 7.389 5.656 1.00 87.44 81 LEU A CA 1
ATOM 636 C C . LEU A 1 81 ? 1.283 6.846 6.098 1.00 87.44 81 LEU A C 1
ATOM 638 O O . LEU A 1 81 ? 1.912 6.129 5.327 1.00 87.44 81 LEU A O 1
ATOM 642 N N . GLU A 1 82 ? 1.728 7.128 7.323 1.00 88.25 82 GLU A N 1
ATOM 643 C CA . GLU A 1 82 ? 2.978 6.593 7.870 1.00 88.25 82 GLU A CA 1
ATOM 644 C C . GLU A 1 82 ? 2.982 5.060 7.884 1.00 88.25 82 GLU A C 1
ATOM 646 O O . GLU A 1 82 ? 3.935 4.448 7.394 1.00 88.25 82 GLU A O 1
ATOM 651 N N . ALA A 1 83 ? 1.897 4.435 8.351 1.00 90.50 83 ALA A N 1
ATOM 652 C CA . ALA A 1 83 ? 1.769 2.981 8.363 1.00 90.50 83 ALA A CA 1
ATOM 653 C C . ALA A 1 83 ? 1.757 2.379 6.946 1.00 90.50 83 ALA A C 1
ATOM 655 O O . ALA A 1 83 ? 2.461 1.403 6.678 1.00 90.50 83 ALA A O 1
ATOM 656 N N . VAL A 1 84 ? 0.994 2.973 6.024 1.00 90.81 84 VAL A N 1
ATOM 657 C CA . VAL A 1 84 ? 0.922 2.536 4.621 1.00 90.81 84 VAL A CA 1
ATOM 658 C C . VAL A 1 84 ? 2.277 2.682 3.930 1.00 90.81 84 VAL A C 1
ATOM 660 O O . VAL A 1 84 ? 2.714 1.743 3.271 1.00 90.81 84 VAL A O 1
ATOM 663 N N . PHE A 1 85 ? 2.974 3.810 4.105 1.00 89.12 85 PHE A N 1
ATOM 664 C CA . PHE A 1 85 ? 4.299 4.020 3.514 1.00 89.12 85 PHE A CA 1
ATOM 665 C C . PHE A 1 85 ? 5.335 3.045 4.068 1.00 89.12 85 PHE A C 1
ATOM 667 O O . PHE A 1 85 ? 6.117 2.504 3.291 1.00 89.12 85 PHE A O 1
ATOM 674 N N . GLY A 1 86 ? 5.329 2.785 5.379 1.00 90.69 86 GLY A N 1
ATOM 675 C CA . GLY A 1 86 ? 6.216 1.789 5.981 1.00 90.69 86 GLY A CA 1
ATOM 676 C C . GLY A 1 86 ? 6.020 0.404 5.361 1.00 90.69 86 GLY A C 1
ATOM 677 O O . GLY A 1 86 ? 6.982 -0.220 4.921 1.00 90.69 86 GLY A O 1
ATOM 678 N N . LYS A 1 87 ? 4.763 -0.036 5.233 1.00 93.00 87 LYS A N 1
ATOM 679 C CA . LYS A 1 87 ? 4.423 -1.327 4.617 1.00 93.00 87 LYS A CA 1
ATOM 680 C C . LYS A 1 87 ? 4.710 -1.373 3.117 1.00 93.00 87 LYS A C 1
ATOM 682 O O . LYS A 1 87 ? 5.083 -2.420 2.599 1.00 93.00 87 LYS A O 1
ATOM 687 N N . LEU A 1 88 ? 4.541 -0.256 2.412 1.00 92.38 88 LEU A N 1
ATOM 688 C CA . LEU A 1 88 ? 4.829 -0.177 0.983 1.00 92.38 88 LEU A CA 1
ATOM 689 C C . LEU A 1 88 ? 6.334 -0.270 0.717 1.00 92.38 88 LEU A C 1
ATOM 691 O O . LEU A 1 88 ? 6.728 -0.962 -0.213 1.00 92.38 88 LEU A O 1
ATOM 695 N N . LEU A 1 89 ? 7.164 0.377 1.541 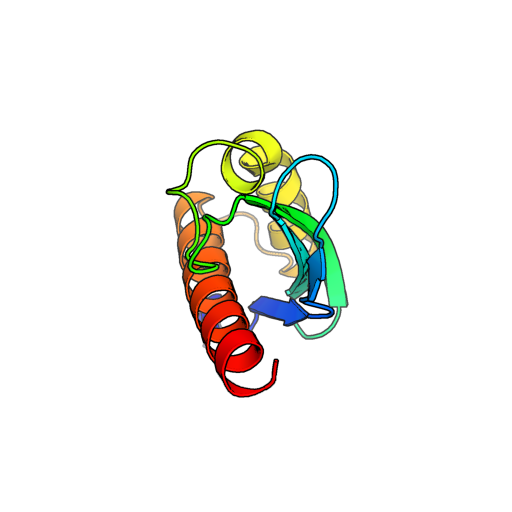1.00 91.69 89 LEU A N 1
ATOM 696 C CA . LEU A 1 89 ? 8.622 0.253 1.461 1.00 91.69 89 LEU A CA 1
ATOM 697 C C . LEU A 1 89 ? 9.069 -1.198 1.667 1.00 91.69 89 LEU A C 1
ATOM 699 O O . LEU A 1 89 ? 9.844 -1.703 0.863 1.00 91.69 89 LEU A O 1
ATOM 703 N N . GLU A 1 90 ? 8.535 -1.881 2.685 1.00 92.81 90 GLU A N 1
ATOM 704 C CA . GLU A 1 90 ? 8.789 -3.315 2.903 1.00 92.81 90 GLU A CA 1
ATOM 705 C C . GLU A 1 90 ? 8.422 -4.141 1.655 1.00 92.81 90 GLU A C 1
ATOM 707 O O . GLU A 1 90 ? 9.244 -4.907 1.157 1.00 92.81 90 GLU A O 1
ATOM 712 N N . ALA A 1 91 ? 7.227 -3.928 1.094 1.00 93.19 91 ALA A N 1
ATOM 713 C CA . ALA A 1 91 ? 6.766 -4.654 -0.090 1.00 93.19 91 ALA A CA 1
ATOM 714 C C . ALA A 1 91 ? 7.612 -4.374 -1.347 1.00 93.19 91 ALA A C 1
ATOM 716 O O . ALA A 1 91 ? 7.834 -5.278 -2.152 1.00 93.19 91 ALA A O 1
ATOM 717 N N . VAL A 1 92 ? 8.082 -3.137 -1.539 1.00 92.31 92 VAL A N 1
ATOM 718 C CA . VAL A 1 92 ? 8.970 -2.774 -2.656 1.00 92.31 92 VAL A CA 1
ATOM 719 C C . VAL A 1 92 ? 10.302 -3.510 -2.543 1.00 92.31 92 VAL A C 1
ATOM 721 O O . VAL A 1 92 ? 10.741 -4.100 -3.529 1.00 92.31 92 VAL A O 1
ATOM 724 N N . GLU A 1 93 ? 10.922 -3.518 -1.362 1.00 93.19 93 GLU A N 1
ATOM 725 C CA . GLU A 1 93 ? 12.195 -4.215 -1.139 1.00 93.19 93 GLU A CA 1
ATOM 726 C C . GLU A 1 93 ? 12.056 -5.730 -1.352 1.00 93.19 93 GLU A C 1
ATOM 728 O O . GLU A 1 93 ? 12.846 -6.327 -2.083 1.00 93.19 93 GLU A O 1
ATOM 733 N N . GLU A 1 94 ? 10.997 -6.354 -0.827 1.00 92.88 94 GLU A N 1
ATOM 734 C CA . GLU A 1 94 ? 10.722 -7.782 -1.059 1.00 92.88 94 GLU A CA 1
ATOM 735 C C . GLU A 1 94 ? 10.525 -8.109 -2.551 1.00 92.88 94 GLU A C 1
ATOM 737 O O . GLU A 1 94 ? 11.009 -9.129 -3.058 1.00 92.88 94 GLU A O 1
ATOM 742 N N . LEU A 1 95 ? 9.834 -7.238 -3.291 1.00 92.62 95 LEU A N 1
ATOM 743 C CA . LEU A 1 95 ? 9.656 -7.398 -4.734 1.00 92.62 95 LEU A CA 1
ATOM 744 C C . LEU A 1 95 ? 10.968 -7.219 -5.503 1.00 92.62 95 LEU A C 1
ATOM 746 O O . LEU A 1 95 ? 11.182 -7.911 -6.495 1.00 92.62 95 LEU A O 1
ATOM 750 N N . LYS A 1 96 ? 11.858 -6.325 -5.064 1.00 90.81 96 LYS A N 1
ATOM 751 C CA . LYS A 1 96 ? 13.191 -6.160 -5.664 1.00 90.81 96 LYS A CA 1
ATOM 752 C C . LYS A 1 96 ? 14.058 -7.403 -5.486 1.00 90.81 96 LYS A C 1
ATOM 754 O O . LYS A 1 96 ? 14.769 -7.771 -6.413 1.00 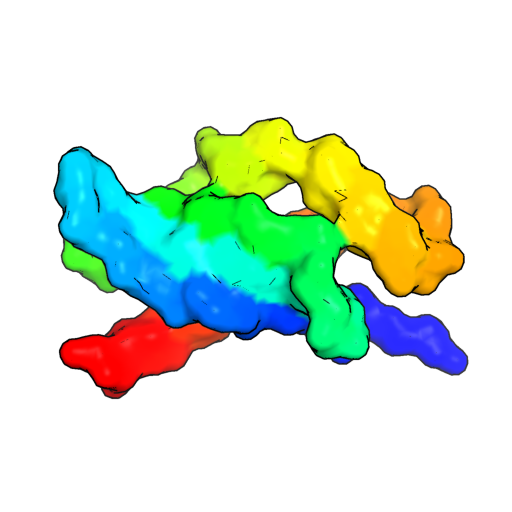90.81 96 LYS A O 1
ATOM 759 N N . GLU A 1 97 ? 13.986 -8.062 -4.331 1.00 90.88 97 GLU A N 1
ATOM 760 C CA . GLU A 1 97 ? 14.737 -9.298 -4.069 1.00 90.88 97 GLU A CA 1
ATOM 761 C C . GLU A 1 97 ? 14.235 -10.504 -4.882 1.00 90.88 97 GLU A C 1
ATOM 763 O O . GLU A 1 97 ? 14.966 -11.483 -5.058 1.00 90.88 97 GLU A O 1
ATOM 768 N N . THR A 1 98 ? 12.990 -10.453 -5.367 1.00 84.06 98 THR A N 1
ATOM 769 C CA . THR A 1 98 ? 12.319 -11.578 -6.042 1.00 84.06 98 THR A CA 1
ATOM 770 C C . THR A 1 98 ? 12.097 -11.389 -7.546 1.00 84.06 98 THR A C 1
ATOM 772 O O . THR A 1 98 ? 11.672 -12.344 -8.204 1.00 84.06 98 THR A O 1
ATOM 775 N N . ALA A 1 99 ? 12.390 -10.205 -8.091 1.00 69.81 99 ALA A N 1
ATOM 776 C CA . ALA A 1 99 ? 12.267 -9.870 -9.513 1.00 69.81 99 ALA A CA 1
ATOM 777 C C . ALA A 1 99 ? 13.546 -10.162 -10.312 1.00 69.81 99 ALA A C 1
ATOM 779 O O . ALA A 1 99 ? 13.401 -10.576 -11.487 1.00 69.81 99 ALA A O 1
#

Foldseek 3Di:
DDDQQLVQWAKPPWDWDDDPFTKIWIFIGGNNHTQDTWIFGADPLRHGPPDPDICVVCLVVQLVSSCVSSVHPPDDSVSSVVSVVVNVRVVSVVNSVVD

Secondary structure (DSSP, 8-state):
-PPPGGGTEEEEEEEEE-SSS-EEEEEEEETTEEEEEEEEEB-TT--B--S-SHHHHTHHHHHHHHHHHHT-S---HHHHHHHHHHHHHHHHHHHHHH-

Radius of gyration: 13.37 Å; chains: 1; bounding box: 31×25×44 Å

Organism: NCBI:txid13290

pLDDT: mean 84.79, std 10.84, range [44.12, 95.69]

Sequence (99 aa):
MAKKIENRIEITDAKFVEDDSNHIAFAIAVDGVVVHRTLEWIDEDRDLVSKDSHLINSGSDLKKAVTEALNEDEIEVDEILEAVFGKLLEAVEELKETA